Protein AF-A0A7S2YRZ1-F1 (afdb_monomer_lite)

Secondary structure (DSSP, 8-state):
-HHHHHHHHHHHTTT-HHHHHHHTTSGGG--HHHHHSGGGHHHHHHHHHHHHHHHHH---HHHHHHHHHHHHHHHHSSSTTHHHHHHHHHHHHHHHHHHHHHHHHHHHHHTTS---HHHHHHHHHHHHHHTT-

Sequence (133 aa):
AILAMLPGLLESYKTETALVRRLTSLPKYFLPSVLSTPAQKKHFSDLLEQLSSLFRSATDEKVLCNCCLSLTLLAKGEHTRSSEAFVVLKRDTSAVCDEVMRSLEEKADLEDQKESSDVELSFGQALLRLSVI

InterPro domains:
  IPR039662 Cohesin subunit Scc3/SA [PTHR11199] (2-131)
  IPR056396 Cohesin subunit SCC3/SA, HEAT-repeats domain [PF24571] (3-130)

Foldseek 3Di:
DCLQCLLVQCVVCVVPVVVLLVSLQPLLVDDQVVVQDPVCVVSNLSVLVSLLVCLVPDPDLSSVLSSLVSLVCCLPDPHPCNVVSVVSNVVSLVVLVVQLVVLVVVVVVCPVPDDDPVSVVSNVSSVSNNVND

Structure (mmCIF, N/CA/C/O backbone):
data_AF-A0A7S2YRZ1-F1
#
_entry.id   AF-A0A7S2YRZ1-F1
#
loop_
_atom_site.group_PDB
_atom_site.id
_atom_site.type_symbol
_atom_site.label_atom_id
_atom_site.label_alt_id
_atom_site.label_comp_id
_atom_site.label_asym_id
_atom_site.label_entity_id
_atom_site.label_seq_id
_atom_site.pdbx_PDB_ins_code
_atom_site.Cartn_x
_atom_site.Cartn_y
_atom_site.Cartn_z
_atom_site.occupancy
_atom_site.B_iso_or_equiv
_atom_site.auth_seq_id
_atom_site.auth_comp_id
_atom_site.auth_asym_id
_atom_site.auth_atom_id
_atom_site.pdbx_PDB_model_num
ATOM 1 N N . ALA A 1 1 ? 3.470 1.234 -20.929 1.00 77.19 1 ALA A N 1
ATOM 2 C CA . ALA A 1 1 ? 2.056 1.632 -21.090 1.00 77.19 1 ALA A CA 1
ATOM 3 C C . ALA A 1 1 ? 1.282 1.473 -19.780 1.00 77.19 1 ALA A C 1
ATOM 5 O O . ALA A 1 1 ? 0.963 2.487 -19.182 1.00 77.19 1 ALA A O 1
ATOM 6 N N . ILE A 1 2 ? 1.044 0.248 -19.283 1.00 88.06 2 ILE A N 1
ATOM 7 C CA . ILE A 1 2 ? 0.213 0.026 -18.077 1.00 88.06 2 ILE A CA 1
ATOM 8 C C . ILE A 1 2 ? 0.790 0.689 -16.818 1.00 88.06 2 ILE A C 1
ATOM 10 O O . ILE A 1 2 ? 0.041 1.353 -16.117 1.00 88.06 2 ILE A O 1
ATOM 14 N N . LEU A 1 3 ? 2.104 0.592 -16.570 1.00 89.50 3 LEU A N 1
ATOM 15 C CA . LEU A 1 3 ? 2.751 1.223 -15.405 1.00 89.50 3 LEU A CA 1
ATOM 16 C C . LEU A 1 3 ? 2.444 2.728 -15.283 1.00 89.50 3 LEU A C 1
ATOM 18 O O . LEU A 1 3 ? 2.193 3.214 -14.191 1.00 89.50 3 LEU A O 1
ATOM 22 N N . ALA A 1 4 ? 2.413 3.447 -16.407 1.00 90.62 4 ALA A N 1
ATOM 23 C CA . ALA A 1 4 ? 2.129 4.880 -16.434 1.00 90.62 4 ALA A CA 1
ATOM 24 C C . ALA A 1 4 ? 0.641 5.212 -16.235 1.00 90.62 4 ALA A C 1
ATOM 26 O O . ALA A 1 4 ? 0.316 6.273 -15.718 1.00 90.62 4 ALA A O 1
ATOM 27 N N . MET A 1 5 ? -0.262 4.323 -16.661 1.00 93.62 5 MET A N 1
ATOM 28 C CA . MET A 1 5 ? -1.711 4.550 -16.597 1.00 93.62 5 MET A CA 1
ATOM 29 C C . MET A 1 5 ? -2.332 4.054 -15.291 1.00 93.62 5 MET A C 1
ATOM 31 O O . MET A 1 5 ? -3.349 4.588 -14.859 1.00 93.62 5 MET A O 1
ATOM 35 N N . LEU A 1 6 ? -1.742 3.030 -14.669 1.00 93.38 6 LEU A N 1
ATOM 36 C CA . LEU A 1 6 ? -2.311 2.343 -13.513 1.00 93.38 6 LEU A CA 1
ATOM 37 C C . LEU A 1 6 ? -2.651 3.281 -12.341 1.00 93.38 6 LEU A C 1
ATOM 39 O O . LEU A 1 6 ? -3.757 3.141 -11.822 1.00 93.38 6 LEU A O 1
ATOM 43 N N . PRO A 1 7 ? -1.808 4.261 -11.957 1.00 93.06 7 PRO A N 1
ATOM 44 C CA . PRO A 1 7 ? -2.167 5.202 -10.896 1.00 93.06 7 PRO A CA 1
ATOM 45 C C . PRO A 1 7 ? -3.440 5.996 -11.226 1.00 93.06 7 PRO A C 1
ATOM 47 O O . PRO A 1 7 ? -4.355 6.076 -10.412 1.00 93.06 7 PRO A O 1
ATOM 50 N N . GLY A 1 8 ? -3.547 6.500 -12.462 1.00 92.69 8 GLY A N 1
ATOM 51 C CA . GLY A 1 8 ? -4.726 7.237 -12.922 1.00 92.69 8 GLY A CA 1
ATOM 52 C C . GLY A 1 8 ? -5.985 6.370 -13.005 1.00 92.69 8 GLY A C 1
ATOM 53 O O . GLY A 1 8 ? -7.078 6.847 -12.706 1.00 92.69 8 GLY A O 1
ATOM 54 N N . LEU A 1 9 ? -5.845 5.087 -13.355 1.00 94.12 9 LEU A N 1
ATOM 55 C CA . LEU A 1 9 ? -6.960 4.134 -13.341 1.00 94.12 9 LEU A CA 1
ATOM 56 C C . LEU A 1 9 ? -7.435 3.848 -11.911 1.00 94.12 9 LEU A C 1
ATOM 58 O O . LEU A 1 9 ? -8.637 3.839 -11.667 1.00 94.12 9 LEU A O 1
ATOM 62 N N . LEU A 1 10 ? -6.514 3.646 -10.965 1.00 93.62 10 LEU A N 1
ATOM 63 C CA . LEU A 1 10 ? -6.858 3.438 -9.555 1.00 93.62 10 LEU A CA 1
ATOM 64 C C . LEU A 1 10 ? -7.616 4.636 -8.978 1.00 93.62 10 LEU A C 1
ATOM 66 O O . LEU A 1 10 ? -8.583 4.440 -8.250 1.00 93.62 10 LEU A O 1
ATOM 70 N N . GLU A 1 11 ? -7.216 5.856 -9.338 1.00 92.12 11 GLU A N 1
ATOM 71 C CA . GLU A 1 11 ? -7.918 7.067 -8.909 1.00 92.12 11 GLU A CA 1
ATOM 72 C C . GLU A 1 11 ? -9.304 7.194 -9.555 1.00 92.12 11 GLU A C 1
ATOM 74 O O . GLU A 1 11 ? -10.291 7.455 -8.869 1.00 92.12 11 GLU A O 1
ATOM 79 N N . SER A 1 12 ? -9.398 6.952 -10.867 1.00 94.19 12 SER A N 1
ATOM 80 C CA . SER A 1 12 ? -10.653 7.092 -11.622 1.00 94.19 12 SER A CA 1
ATOM 81 C C . SER A 1 12 ? -11.733 6.115 -11.155 1.00 94.19 12 SER A C 1
ATOM 83 O O . SER A 1 12 ? -12.909 6.461 -11.144 1.00 94.19 12 SER A O 1
ATOM 85 N N . TYR A 1 13 ? -11.334 4.908 -10.746 1.00 93.62 13 TYR A N 1
ATOM 86 C CA . TYR A 1 13 ? -12.245 3.841 -10.330 1.00 93.62 13 TYR A CA 1
ATOM 87 C C . TYR A 1 13 ? -12.276 3.623 -8.814 1.00 93.62 13 TYR A C 1
ATOM 89 O O . TYR A 1 13 ? -12.753 2.584 -8.368 1.00 93.62 13 TYR A O 1
ATOM 97 N N . LYS A 1 14 ? -11.792 4.569 -7.996 1.00 89.50 14 LYS A N 1
ATOM 98 C CA . LYS A 1 14 ? -11.635 4.379 -6.538 1.00 89.50 14 LYS A CA 1
ATOM 99 C C . LYS A 1 14 ? -12.918 3.993 -5.789 1.00 89.50 14 LYS A C 1
ATOM 101 O O . LYS A 1 14 ? -12.846 3.350 -4.747 1.00 89.50 14 LYS A O 1
ATOM 106 N N . THR A 1 15 ? -14.085 4.363 -6.314 1.00 90.62 15 THR A N 1
ATOM 107 C CA . THR A 1 15 ? -15.401 4.020 -5.751 1.00 90.62 15 THR A CA 1
ATOM 108 C C . THR A 1 15 ? -15.912 2.647 -6.203 1.00 90.62 15 THR A C 1
ATOM 110 O O . THR A 1 15 ? -16.833 2.101 -5.601 1.00 90.62 15 THR A O 1
ATOM 113 N N . GLU A 1 16 ? -15.311 2.054 -7.235 1.00 93.94 16 GLU A N 1
ATOM 114 C CA . GLU A 1 16 ? -15.711 0.774 -7.815 1.00 93.94 16 GLU A CA 1
ATOM 115 C C . GLU A 1 16 ? -14.844 -0.367 -7.272 1.00 93.94 16 GLU A C 1
ATO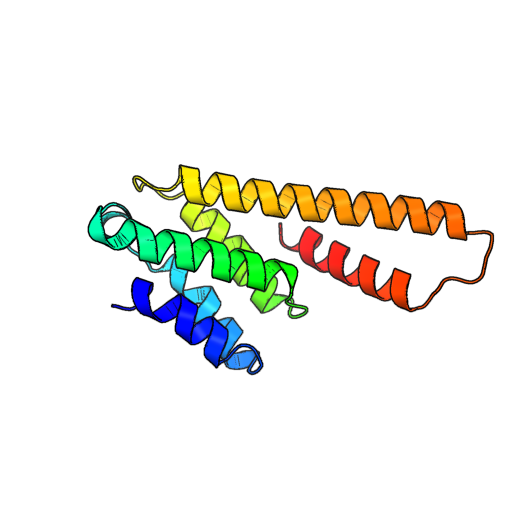M 117 O O . GLU A 1 16 ? -13.930 -0.865 -7.936 1.00 93.94 16 GLU A O 1
ATOM 122 N N . THR A 1 17 ? -15.146 -0.834 -6.058 1.00 93.12 17 THR A N 1
ATOM 123 C CA . THR A 1 17 ? -14.342 -1.841 -5.336 1.00 93.12 17 THR A CA 1
ATOM 124 C C . THR A 1 17 ? -13.994 -3.071 -6.184 1.00 93.12 17 THR A C 1
ATOM 126 O O . THR A 1 17 ? -12.876 -3.580 -6.121 1.00 93.12 17 THR A O 1
ATOM 129 N N . ALA A 1 18 ? -14.919 -3.551 -7.022 1.00 94.75 18 ALA A N 1
ATOM 130 C CA . ALA A 1 18 ? -14.679 -4.700 -7.896 1.00 94.75 18 ALA A CA 1
ATOM 131 C C . ALA A 1 18 ? -13.574 -4.448 -8.940 1.00 94.75 18 ALA A C 1
ATOM 133 O O . ALA A 1 18 ? -12.784 -5.356 -9.218 1.00 94.75 18 ALA A O 1
ATOM 134 N N . LEU A 1 19 ? -13.500 -3.237 -9.500 1.00 94.88 19 LEU A N 1
ATOM 135 C CA . LEU A 1 19 ? -12.443 -2.842 -10.429 1.00 94.88 19 LEU A CA 1
ATOM 136 C C . LEU A 1 19 ? -11.139 -2.567 -9.691 1.00 94.88 19 LEU A C 1
ATOM 138 O O . LEU A 1 19 ? -10.100 -3.078 -10.107 1.00 94.88 19 LEU A O 1
ATOM 142 N N . VAL A 1 20 ? -11.195 -1.855 -8.562 1.00 95.38 20 VAL A N 1
ATOM 143 C CA . VAL A 1 20 ? -10.013 -1.567 -7.736 1.00 95.38 20 VAL A CA 1
ATOM 144 C C . VAL A 1 20 ? -9.304 -2.859 -7.341 1.00 95.38 20 VAL A C 1
ATOM 146 O O . VAL A 1 20 ? -8.103 -2.973 -7.561 1.00 95.38 20 VAL A O 1
ATOM 149 N N . ARG A 1 21 ? -10.039 -3.883 -6.882 1.00 95.44 21 ARG A N 1
ATOM 150 C CA . ARG A 1 21 ? -9.479 -5.216 -6.582 1.00 95.44 21 ARG A CA 1
ATOM 151 C C . ARG A 1 21 ? -8.710 -5.815 -7.763 1.00 95.44 21 ARG A C 1
ATOM 153 O O . ARG A 1 21 ? -7.677 -6.447 -7.570 1.00 95.44 21 ARG A O 1
ATOM 160 N N . ARG A 1 22 ? -9.201 -5.657 -8.994 1.00 95.00 22 ARG A N 1
ATOM 161 C CA . ARG A 1 22 ? -8.511 -6.176 -10.188 1.00 95.00 22 ARG A CA 1
ATOM 162 C C . ARG A 1 22 ? -7.266 -5.351 -10.494 1.00 95.00 22 ARG A C 1
ATOM 164 O O . ARG A 1 22 ? -6.206 -5.930 -10.726 1.00 95.00 22 ARG A O 1
ATOM 171 N N . LEU A 1 23 ? -7.380 -4.026 -10.455 1.00 95.94 23 LEU A N 1
ATOM 172 C CA . LEU A 1 23 ? -6.294 -3.098 -10.765 1.00 95.94 23 LEU A CA 1
ATOM 173 C C . LEU A 1 23 ? -5.128 -3.220 -9.775 1.00 95.94 23 LEU A C 1
ATOM 175 O O . LEU A 1 23 ? -3.978 -3.302 -10.202 1.00 95.94 23 LEU A O 1
ATOM 179 N N . THR A 1 24 ? -5.408 -3.330 -8.474 1.00 96.12 24 THR A N 1
ATOM 180 C CA . THR A 1 24 ? -4.373 -3.496 -7.439 1.00 96.12 24 THR A CA 1
ATOM 181 C C . THR A 1 24 ? -3.645 -4.832 -7.514 1.00 96.12 24 THR A C 1
ATOM 183 O O . THR A 1 24 ? -2.582 -4.975 -6.925 1.00 96.12 24 THR A O 1
ATOM 186 N N . SER A 1 25 ? -4.166 -5.810 -8.260 1.00 94.62 25 SER A N 1
ATOM 187 C CA . SER A 1 25 ? -3.496 -7.097 -8.471 1.00 94.62 25 SER A CA 1
ATOM 188 C C . SER A 1 25 ? -2.478 -7.089 -9.618 1.00 94.62 25 SER A C 1
ATOM 190 O O . SER A 1 25 ? -1.750 -8.065 -9.781 1.00 94.62 25 SER A O 1
ATOM 192 N N . LEU A 1 26 ? -2.438 -6.030 -10.437 1.00 94.44 26 LEU A N 1
ATOM 193 C CA . LEU A 1 26 ? -1.602 -5.955 -11.639 1.00 94.44 26 LEU A CA 1
ATOM 194 C C . LEU A 1 26 ? -0.090 -5.798 -11.396 1.00 94.44 26 LEU A C 1
ATOM 196 O O . LEU A 1 26 ? 0.665 -6.363 -12.191 1.00 94.44 26 LEU A O 1
ATOM 200 N N . PRO A 1 27 ? 0.390 -5.085 -10.354 1.00 93.62 27 PRO A N 1
ATOM 201 C CA . PRO A 1 27 ? 1.824 -4.848 -10.171 1.00 93.62 27 PRO A CA 1
ATOM 202 C C . PRO A 1 27 ? 2.682 -6.119 -10.124 1.00 93.62 27 PRO A C 1
ATOM 204 O O . PRO A 1 27 ? 3.817 -6.101 -10.592 1.00 93.62 27 PRO A O 1
ATOM 207 N N . LYS A 1 28 ? 2.129 -7.248 -9.658 1.00 89.94 28 LYS A N 1
ATOM 208 C CA . LYS A 1 28 ? 2.828 -8.546 -9.618 1.00 89.94 28 LYS A CA 1
ATOM 209 C C . LYS A 1 28 ? 3.243 -9.095 -10.989 1.00 89.94 28 LYS A C 1
ATOM 211 O O . LYS A 1 28 ? 4.056 -10.009 -11.051 1.00 89.94 28 LYS A O 1
ATOM 216 N N . TYR A 1 29 ? 2.675 -8.574 -12.077 1.00 92.25 29 TYR A N 1
ATOM 217 C CA . TYR A 1 29 ? 2.998 -8.989 -13.444 1.00 92.25 29 TYR A CA 1
ATOM 218 C C . TYR A 1 29 ? 4.024 -8.073 -14.124 1.00 92.25 29 TYR A C 1
ATOM 220 O O . TYR A 1 29 ? 4.347 -8.274 -15.296 1.00 92.25 29 TYR A O 1
ATOM 228 N N . PHE A 1 30 ? 4.521 -7.038 -13.440 1.00 92.06 30 PHE A N 1
ATOM 229 C CA . PHE A 1 30 ? 5.525 -6.155 -14.021 1.00 92.06 30 PHE A CA 1
ATOM 230 C C . PHE A 1 30 ? 6.896 -6.819 -14.061 1.00 92.06 30 PHE A C 1
ATOM 232 O O . PHE A 1 30 ? 7.380 -7.378 -13.082 1.00 92.06 30 PHE A O 1
ATOM 239 N N . LEU A 1 31 ? 7.536 -6.725 -15.225 1.00 91.56 31 LEU A N 1
ATOM 240 C CA . LEU A 1 31 ? 8.857 -7.294 -15.439 1.00 91.56 31 LEU A CA 1
ATOM 241 C C . LEU A 1 31 ? 9.928 -6.410 -14.777 1.00 91.56 31 LEU A C 1
ATOM 243 O O . LEU A 1 31 ? 9.937 -5.197 -15.027 1.00 91.56 31 LEU A O 1
ATOM 247 N N . PRO A 1 32 ? 10.885 -6.983 -14.024 1.00 90.31 32 PRO A N 1
ATOM 248 C CA . PRO A 1 32 ? 11.952 -6.215 -13.373 1.00 90.31 32 PRO A CA 1
ATOM 249 C C . PRO A 1 32 ? 12.784 -5.357 -14.339 1.00 90.31 32 PRO A C 1
ATOM 251 O O . PRO A 1 32 ? 13.226 -4.257 -13.995 1.00 90.31 32 PRO A O 1
ATOM 254 N N . SER A 1 33 ? 12.947 -5.818 -15.584 1.00 90.38 33 SER A N 1
ATOM 255 C CA . SER A 1 33 ? 13.641 -5.086 -16.650 1.00 90.38 33 SER A CA 1
ATOM 256 C C . SER A 1 33 ? 12.964 -3.754 -16.981 1.00 90.38 33 SER A C 1
ATOM 258 O O . SER A 1 33 ? 13.643 -2.741 -17.133 1.00 90.38 33 SER A O 1
ATOM 260 N N . VAL A 1 34 ? 11.628 -3.717 -17.014 1.00 88.94 34 VAL A N 1
ATOM 261 C CA . VAL A 1 34 ? 10.848 -2.491 -17.249 1.00 88.94 34 VAL A CA 1
ATOM 262 C C . VAL A 1 34 ? 11.008 -1.536 -16.069 1.00 88.94 34 VAL A C 1
ATOM 264 O O . VAL A 1 34 ? 11.278 -0.349 -16.268 1.00 88.94 34 VAL A O 1
ATOM 267 N N . LEU A 1 35 ? 10.915 -2.072 -14.848 1.00 89.00 35 LEU A N 1
ATOM 268 C CA . LEU A 1 35 ? 11.052 -1.319 -13.600 1.00 89.00 35 LEU A CA 1
ATOM 269 C C . LEU A 1 35 ? 12.459 -0.769 -13.376 1.00 89.00 35 LEU A C 1
ATOM 271 O O . LEU A 1 35 ? 12.622 0.140 -12.569 1.00 89.00 35 LEU A O 1
ATOM 275 N N . SER A 1 36 ? 13.467 -1.287 -14.078 1.00 89.06 36 SER A N 1
ATOM 276 C CA . SER A 1 36 ? 14.851 -0.825 -13.957 1.00 89.06 36 SER A CA 1
ATOM 277 C C . SER A 1 36 ? 15.187 0.349 -14.881 1.00 89.06 36 SER A C 1
ATOM 279 O O . SER A 1 36 ? 16.139 1.087 -14.627 1.00 89.06 36 SER A O 1
ATOM 281 N N . THR A 1 37 ? 14.368 0.620 -15.902 1.00 90.81 37 THR A N 1
ATOM 282 C CA . THR A 1 37 ? 14.641 1.692 -16.875 1.00 90.81 37 THR A CA 1
ATOM 283 C C . THR A 1 37 ? 14.489 3.103 -16.276 1.00 90.81 37 THR A C 1
ATOM 285 O O . THR A 1 37 ? 13.492 3.385 -15.610 1.00 90.81 37 THR A O 1
ATOM 288 N N . PRO A 1 38 ? 15.426 4.049 -16.502 1.00 90.12 38 PRO A N 1
ATOM 289 C CA . PRO A 1 38 ? 15.348 5.414 -15.959 1.00 90.12 38 PRO A CA 1
ATOM 290 C C . PRO A 1 38 ? 14.046 6.156 -16.298 1.00 90.12 38 PRO A C 1
ATOM 292 O O . PRO A 1 38 ? 13.447 6.772 -15.419 1.00 90.12 38 PRO A O 1
ATOM 295 N N . ALA A 1 39 ? 13.558 6.012 -17.535 1.00 90.38 39 ALA A N 1
ATOM 296 C CA . ALA A 1 39 ? 12.339 6.662 -18.021 1.00 90.38 39 ALA A CA 1
ATOM 297 C C . ALA A 1 39 ? 11.076 6.295 -17.221 1.00 90.38 39 ALA A C 1
ATOM 299 O O . ALA A 1 39 ? 10.130 7.073 -17.173 1.00 90.38 39 ALA A O 1
ATOM 300 N N . GLN A 1 40 ? 11.060 5.131 -16.563 1.00 90.88 40 GLN A N 1
ATOM 301 C CA . GLN A 1 40 ? 9.916 4.677 -15.772 1.00 90.88 40 GLN A CA 1
ATOM 302 C C . GLN A 1 40 ? 9.959 5.149 -14.314 1.00 90.88 40 GLN A C 1
ATOM 304 O O . GLN A 1 40 ? 9.034 4.842 -13.570 1.00 90.88 40 GLN A O 1
ATOM 309 N N . LYS A 1 41 ? 10.988 5.912 -13.894 1.00 92.31 41 LYS A N 1
ATOM 310 C CA . LYS A 1 41 ? 11.143 6.348 -12.492 1.00 92.31 41 LYS A CA 1
ATOM 311 C C . LYS A 1 41 ? 9.886 7.023 -11.961 1.00 92.31 41 LYS A C 1
ATOM 313 O O . LYS A 1 41 ? 9.333 6.567 -10.973 1.00 92.31 41 LYS A O 1
ATOM 318 N N . LYS A 1 42 ? 9.441 8.075 -12.649 1.00 94.19 42 LYS A N 1
ATOM 319 C CA . LYS A 1 42 ? 8.287 8.868 -12.227 1.00 94.19 42 LYS A CA 1
ATOM 320 C C . LYS A 1 42 ? 7.040 7.993 -12.092 1.00 94.19 42 LYS A C 1
ATOM 322 O O . LYS A 1 42 ? 6.427 7.971 -11.040 1.00 94.19 42 LYS A O 1
ATOM 327 N N . HIS A 1 43 ? 6.739 7.203 -13.120 1.00 94.06 43 HIS A N 1
ATOM 328 C CA . HIS A 1 43 ? 5.572 6.320 -13.123 1.00 94.06 43 HIS A CA 1
ATOM 329 C C . HIS A 1 43 ? 5.615 5.259 -12.021 1.00 94.06 43 HIS A C 1
ATOM 331 O O . HIS A 1 43 ? 4.579 4.902 -11.469 1.00 94.06 43 HIS A O 1
ATOM 337 N N . PHE A 1 44 ? 6.806 4.759 -11.693 1.00 95.00 44 PHE A N 1
ATOM 338 C CA . PHE A 1 44 ? 6.985 3.835 -10.584 1.00 95.00 44 PHE A CA 1
ATOM 339 C C . PHE A 1 44 ? 6.714 4.507 -9.237 1.00 95.00 44 PHE A C 1
ATOM 341 O O . PHE A 1 44 ? 5.945 3.974 -8.445 1.00 95.00 44 PHE A O 1
ATOM 348 N N . SER A 1 45 ? 7.288 5.689 -9.000 1.00 95.38 45 SER A N 1
ATOM 349 C CA . SER A 1 45 ? 7.045 6.457 -7.774 1.00 95.38 45 SER A CA 1
ATOM 350 C C . SER A 1 45 ? 5.564 6.834 -7.626 1.00 95.38 45 SER A C 1
ATOM 352 O O . SER A 1 45 ? 4.998 6.638 -6.555 1.00 95.38 45 SER A O 1
ATOM 354 N N . ASP A 1 46 ? 4.914 7.273 -8.709 1.00 96.00 46 ASP A N 1
ATOM 355 C CA . ASP A 1 46 ? 3.479 7.593 -8.728 1.00 96.00 46 ASP A CA 1
ATOM 356 C C . ASP A 1 46 ? 2.625 6.363 -8.362 1.00 96.00 46 ASP A C 1
ATOM 358 O O . ASP A 1 46 ? 1.651 6.467 -7.618 1.00 96.00 46 ASP A O 1
ATOM 362 N N . LEU A 1 47 ? 3.001 5.175 -8.851 1.00 96.44 47 LEU A N 1
ATOM 363 C CA . LEU A 1 47 ? 2.332 3.926 -8.491 1.00 96.44 47 LEU A CA 1
ATOM 364 C C . LEU A 1 47 ? 2.519 3.566 -7.018 1.00 96.44 47 LEU A C 1
ATOM 366 O O . LEU A 1 47 ? 1.548 3.159 -6.383 1.00 96.44 47 LEU A O 1
ATOM 370 N N . LEU A 1 48 ? 3.736 3.687 -6.481 1.00 96.88 48 LEU A N 1
ATOM 371 C CA . LEU A 1 48 ? 3.995 3.387 -5.072 1.00 96.88 48 LEU A CA 1
ATOM 372 C C . LEU A 1 48 ? 3.156 4.278 -4.155 1.00 96.88 48 LEU A C 1
ATOM 374 O O . LEU A 1 48 ? 2.521 3.769 -3.234 1.00 96.88 48 LEU A O 1
ATOM 378 N N . GLU A 1 49 ? 3.101 5.579 -4.437 1.00 96.75 49 GLU A N 1
ATOM 379 C CA . GLU A 1 49 ? 2.300 6.508 -3.640 1.00 96.75 49 GLU A CA 1
ATOM 380 C C . GLU A 1 49 ? 0.797 6.248 -3.796 1.00 96.75 49 GLU A C 1
ATOM 382 O O . GLU A 1 49 ? 0.075 6.266 -2.799 1.00 96.75 49 GLU A O 1
ATOM 387 N N . GLN A 1 50 ? 0.312 5.900 -4.995 1.00 96.81 50 GLN A N 1
ATOM 388 C CA . GLN A 1 50 ? -1.101 5.545 -5.167 1.00 96.81 50 GLN A CA 1
ATOM 389 C C . GLN A 1 50 ? -1.469 4.250 -4.426 1.00 96.81 50 GLN A C 1
ATOM 391 O O . GLN A 1 50 ? -2.526 4.186 -3.801 1.00 96.81 50 GLN A O 1
ATOM 396 N N . LEU A 1 51 ? -0.615 3.220 -4.460 1.00 96.69 51 LEU A N 1
ATOM 397 C CA . LEU A 1 51 ? -0.839 1.972 -3.717 1.00 96.69 51 LEU A CA 1
ATOM 398 C C . LEU A 1 51 ? -0.800 2.203 -2.202 1.00 96.69 51 LEU A C 1
ATOM 400 O O . LEU A 1 51 ? -1.643 1.662 -1.490 1.00 96.69 51 LEU A O 1
ATOM 404 N N . SER A 1 52 ? 0.138 3.025 -1.728 1.00 96.88 52 SER A N 1
ATOM 405 C CA . SER A 1 52 ? 0.264 3.419 -0.320 1.00 96.88 52 SER A CA 1
ATOM 406 C C . SER A 1 52 ? -0.969 4.190 0.162 1.00 96.88 52 SER A C 1
ATOM 408 O O . SER A 1 52 ? -1.594 3.830 1.160 1.00 96.88 52 SER A O 1
ATOM 410 N N . SER A 1 53 ? -1.392 5.204 -0.594 1.00 96.06 53 SER A N 1
ATOM 411 C CA . SER A 1 53 ? -2.591 5.993 -0.297 1.00 96.06 53 SER A CA 1
ATOM 412 C C . SER A 1 53 ? -3.856 5.128 -0.276 1.00 96.06 53 SER A C 1
ATOM 414 O O . SER A 1 53 ? -4.683 5.222 0.637 1.00 96.06 53 SER A O 1
ATOM 416 N N . LEU A 1 54 ? -3.981 4.211 -1.239 1.00 95.62 54 LEU A N 1
ATOM 417 C CA . LEU A 1 54 ? -5.103 3.283 -1.303 1.00 95.62 54 LEU A CA 1
ATOM 418 C C . LEU A 1 54 ? -5.084 2.274 -0.148 1.00 95.62 54 LEU A C 1
ATOM 420 O O . LEU A 1 54 ? -6.134 1.986 0.413 1.00 95.62 54 LEU A O 1
ATOM 424 N N . PHE A 1 55 ? -3.917 1.767 0.253 1.00 96.19 55 PHE A N 1
ATOM 425 C CA . PHE A 1 55 ? -3.789 0.886 1.418 1.00 96.19 55 PHE A CA 1
ATOM 426 C C . PHE A 1 55 ? -4.263 1.572 2.711 1.00 96.19 55 PHE A C 1
ATOM 428 O O . PHE A 1 55 ? -4.987 0.980 3.508 1.00 96.19 55 PHE A O 1
ATOM 435 N N . ARG A 1 56 ? -3.929 2.852 2.895 1.00 93.50 56 ARG A N 1
ATOM 436 C CA . ARG A 1 56 ? -4.331 3.617 4.087 1.00 93.50 56 ARG A CA 1
ATOM 437 C C . ARG A 1 56 ? -5.809 3.999 4.110 1.00 93.50 56 ARG A C 1
ATOM 439 O O . ARG A 1 56 ? -6.367 4.163 5.185 1.00 93.50 56 ARG A O 1
ATOM 446 N N . SER A 1 57 ? -6.444 4.154 2.950 1.00 92.75 57 SER A N 1
ATOM 447 C CA . SER A 1 57 ? -7.837 4.619 2.849 1.00 92.75 57 SER A CA 1
ATOM 448 C C . SER A 1 57 ? -8.853 3.505 2.588 1.00 92.75 57 SER A C 1
ATOM 450 O O . SER A 1 57 ? -10.034 3.674 2.882 1.00 92.75 57 SER A O 1
ATOM 452 N N . ALA A 1 58 ? -8.427 2.357 2.055 1.00 93.00 58 ALA A N 1
ATOM 453 C CA . ALA A 1 58 ? -9.330 1.254 1.761 1.00 93.00 58 ALA A CA 1
ATOM 454 C C . ALA A 1 58 ? -9.855 0.591 3.041 1.00 93.00 58 ALA A C 1
ATOM 456 O O . ALA A 1 58 ? -9.144 0.444 4.035 1.00 93.00 58 ALA A O 1
ATOM 457 N N . THR A 1 59 ? -11.106 0.147 2.968 1.00 92.25 59 THR A N 1
ATOM 458 C CA . THR A 1 59 ? -11.783 -0.686 3.974 1.00 92.25 59 THR A CA 1
ATOM 459 C C . THR A 1 59 ? -12.047 -2.102 3.460 1.00 92.25 59 THR A C 1
ATOM 461 O O . THR A 1 59 ? -12.474 -2.976 4.207 1.00 92.25 59 THR A O 1
ATOM 464 N N . ASP A 1 60 ? -11.788 -2.341 2.172 1.00 94.50 60 ASP A N 1
ATOM 465 C CA . ASP A 1 60 ? -11.949 -3.643 1.545 1.00 94.50 60 ASP A CA 1
ATOM 466 C C . ASP A 1 60 ? -10.705 -4.511 1.747 1.00 94.50 60 ASP A C 1
ATOM 468 O O . ASP A 1 60 ? -9.632 -4.204 1.227 1.00 94.50 60 ASP A O 1
ATOM 472 N N . GLU A 1 61 ? -10.867 -5.640 2.431 1.00 94.31 61 GLU A N 1
ATOM 473 C CA . GLU A 1 61 ? -9.782 -6.572 2.758 1.00 94.31 61 GLU A CA 1
ATOM 474 C C . GLU A 1 61 ? -8.991 -7.040 1.525 1.00 94.31 61 GLU A C 1
ATOM 476 O O . GLU A 1 61 ? -7.762 -7.105 1.550 1.00 94.31 61 GLU A O 1
ATOM 481 N N . LYS A 1 62 ? -9.664 -7.314 0.397 1.00 95.62 62 LYS A N 1
ATOM 482 C CA . LYS A 1 62 ? -8.975 -7.760 -0.826 1.00 95.62 62 LYS A CA 1
ATOM 483 C C . LYS A 1 62 ? -8.162 -6.640 -1.462 1.00 95.62 62 LYS A C 1
ATOM 485 O O . LYS A 1 62 ? -7.085 -6.908 -1.991 1.00 95.62 62 LYS A O 1
ATOM 490 N N . VAL A 1 63 ? -8.661 -5.403 -1.436 1.00 96.12 63 VAL A N 1
ATOM 491 C CA . VAL A 1 63 ? -7.886 -4.234 -1.877 1.00 96.12 63 VAL A CA 1
ATOM 492 C C . VAL A 1 63 ? -6.653 -4.060 -0.992 1.00 96.12 63 VAL A C 1
ATOM 494 O O . VAL A 1 63 ? -5.556 -3.938 -1.533 1.00 96.12 63 VAL A O 1
ATOM 497 N N . LEU A 1 64 ? -6.816 -4.130 0.333 1.00 96.50 64 LEU A N 1
ATOM 498 C CA . LEU A 1 64 ? -5.717 -4.032 1.299 1.00 96.50 64 LEU A CA 1
ATOM 499 C C . LEU A 1 64 ? -4.647 -5.103 1.057 1.00 96.50 64 LEU A C 1
ATOM 501 O O . LEU A 1 64 ? -3.475 -4.773 0.871 1.00 96.50 64 LEU A O 1
ATOM 505 N N . CYS A 1 65 ? -5.059 -6.369 0.964 1.00 96.25 65 CYS A N 1
ATOM 506 C CA . CYS A 1 65 ? -4.172 -7.497 0.694 1.00 96.25 65 CYS A CA 1
ATOM 507 C C . CYS A 1 65 ? -3.424 -7.326 -0.637 1.00 96.25 65 CYS A C 1
ATOM 509 O O . CYS A 1 65 ? -2.205 -7.477 -0.693 1.00 96.25 65 CYS A O 1
ATOM 511 N N . ASN A 1 66 ? -4.117 -6.936 -1.711 1.00 97.25 66 ASN A N 1
ATOM 512 C CA . ASN A 1 66 ? -3.480 -6.721 -3.010 1.00 97.25 66 ASN A CA 1
ATOM 513 C C . ASN A 1 66 ? -2.465 -5.571 -2.994 1.00 97.25 66 ASN A C 1
ATOM 515 O O . ASN A 1 66 ? -1.412 -5.693 -3.626 1.00 97.25 66 ASN A O 1
ATOM 519 N N . CYS A 1 67 ? -2.759 -4.468 -2.298 1.00 96.69 67 CYS A N 1
ATOM 520 C CA . CYS A 1 67 ? -1.816 -3.362 -2.135 1.00 96.69 67 CYS A CA 1
ATOM 521 C C . CYS A 1 67 ? -0.577 -3.811 -1.356 1.00 96.69 67 CYS A C 1
ATOM 523 O O . CYS A 1 67 ? 0.538 -3.610 -1.838 1.00 96.69 67 CYS A O 1
ATOM 525 N N . CYS A 1 68 ? -0.764 -4.478 -0.212 1.00 96.31 68 CYS A N 1
ATOM 526 C CA . CYS A 1 68 ? 0.337 -4.975 0.611 1.00 96.31 68 CYS A CA 1
ATOM 527 C C . CYS A 1 68 ? 1.220 -5.974 -0.155 1.00 96.31 68 CYS A C 1
ATOM 529 O O . CYS A 1 68 ? 2.441 -5.813 -0.228 1.00 96.31 68 CYS A O 1
ATOM 531 N N . LEU A 1 69 ? 0.607 -6.961 -0.818 1.00 96.25 69 LEU A N 1
ATOM 532 C CA . LEU A 1 69 ? 1.320 -7.941 -1.638 1.00 96.25 69 LEU A CA 1
ATOM 533 C C . LEU A 1 69 ? 2.066 -7.275 -2.794 1.00 96.25 69 LEU A C 1
ATOM 535 O O . LEU A 1 69 ? 3.217 -7.617 -3.059 1.00 96.25 69 LEU A O 1
ATOM 539 N N . SER A 1 70 ? 1.443 -6.311 -3.472 1.00 96.12 70 SER A N 1
ATOM 540 C CA . SER A 1 70 ? 2.086 -5.579 -4.564 1.00 96.12 70 SER A CA 1
ATOM 541 C C . SER A 1 70 ? 3.298 -4.793 -4.074 1.00 96.12 70 SER A C 1
ATOM 543 O O . SER A 1 70 ? 4.374 -4.934 -4.647 1.00 96.12 70 SER A O 1
ATOM 545 N N . LEU A 1 71 ? 3.162 -4.021 -2.991 1.00 96.31 71 LEU A N 1
ATOM 546 C CA . LEU A 1 71 ? 4.277 -3.287 -2.384 1.00 96.31 71 LEU A CA 1
ATOM 547 C C . LEU A 1 71 ? 5.390 -4.239 -1.929 1.00 96.31 71 LEU A C 1
ATOM 549 O O . LEU A 1 71 ? 6.561 -3.976 -2.188 1.00 96.31 71 LEU A O 1
ATOM 553 N 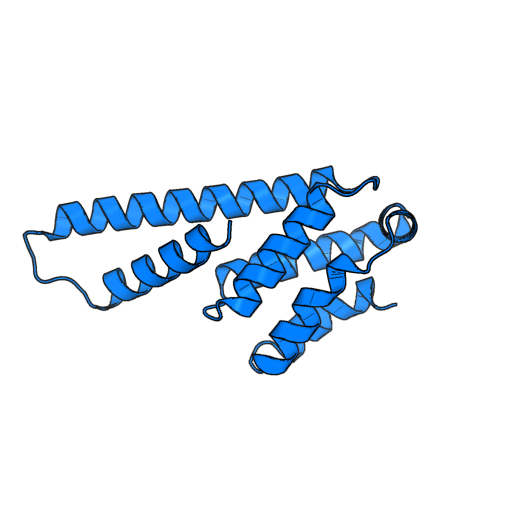N . THR A 1 72 ? 5.037 -5.384 -1.343 1.00 96.50 72 THR A N 1
ATOM 554 C CA . THR A 1 72 ? 5.994 -6.417 -0.925 1.00 96.50 72 THR A CA 1
ATOM 555 C C . THR A 1 72 ? 6.763 -7.013 -2.099 1.00 96.50 72 THR A C 1
ATOM 557 O O . THR A 1 72 ? 7.983 -7.156 -2.025 1.00 96.50 72 THR A O 1
ATOM 560 N N . LEU A 1 73 ? 6.082 -7.348 -3.195 1.00 95.69 73 LEU A N 1
ATOM 561 C CA . LEU A 1 73 ? 6.726 -7.893 -4.391 1.00 95.69 73 LEU A CA 1
ATOM 562 C C . LEU A 1 73 ? 7.646 -6.866 -5.054 1.00 95.69 73 LEU A C 1
ATOM 564 O O . LEU A 1 73 ? 8.758 -7.210 -5.444 1.00 95.69 73 LEU A O 1
ATOM 568 N N . LEU A 1 74 ? 7.215 -5.607 -5.133 1.00 95.50 74 LEU A N 1
ATOM 569 C CA . LEU A 1 74 ? 8.038 -4.514 -5.649 1.00 95.50 74 LEU A CA 1
ATOM 570 C C . LEU A 1 74 ? 9.239 -4.218 -4.732 1.00 95.50 74 LEU A C 1
ATOM 572 O O . LEU A 1 74 ? 10.315 -3.884 -5.213 1.00 95.50 74 LEU A O 1
ATOM 576 N N . ALA A 1 75 ? 9.092 -4.370 -3.416 1.00 96.31 75 ALA A N 1
ATOM 577 C CA . ALA A 1 75 ? 10.179 -4.189 -2.454 1.00 96.31 75 ALA A CA 1
ATOM 578 C C . ALA A 1 75 ? 11.209 -5.327 -2.492 1.00 96.31 75 ALA A C 1
ATOM 580 O O . ALA A 1 75 ? 12.396 -5.097 -2.274 1.00 96.31 75 ALA A O 1
ATOM 581 N N . LYS A 1 76 ? 10.764 -6.558 -2.765 1.00 95.06 76 LYS A N 1
ATOM 582 C CA . LYS A 1 76 ? 11.621 -7.754 -2.851 1.00 95.06 76 LYS A CA 1
ATOM 583 C C . LYS A 1 76 ? 12.129 -8.043 -4.267 1.00 95.06 76 LYS A C 1
ATOM 585 O O . LYS A 1 76 ? 12.887 -8.989 -4.453 1.00 95.06 76 LYS A O 1
ATOM 590 N N . GLY A 1 77 ? 11.692 -7.274 -5.261 1.00 92.19 77 GLY A N 1
ATOM 591 C CA . GLY A 1 77 ? 12.015 -7.508 -6.663 1.00 92.19 77 GLY A CA 1
ATOM 592 C C . GLY A 1 77 ? 13.483 -7.241 -7.006 1.00 92.19 77 GLY A C 1
ATOM 593 O O . GLY A 1 77 ? 14.139 -6.370 -6.436 1.00 92.19 77 GLY A O 1
ATOM 594 N N . GLU A 1 78 ? 13.989 -7.949 -8.014 1.00 91.94 78 GLU A N 1
ATOM 595 C CA . GLU A 1 78 ? 15.334 -7.747 -8.568 1.00 91.94 78 GLU A CA 1
ATOM 596 C C . GLU A 1 78 ? 15.344 -6.605 -9.599 1.00 91.94 78 GLU A C 1
ATOM 598 O O . GLU A 1 78 ? 15.562 -6.801 -10.794 1.00 91.94 78 GLU A O 1
ATOM 603 N N . HIS A 1 79 ? 15.050 -5.383 -9.155 1.00 92.81 79 HIS A N 1
ATOM 604 C CA . HIS A 1 79 ? 15.119 -4.181 -9.989 1.00 92.81 79 HIS A CA 1
ATOM 605 C C . HIS A 1 79 ? 15.766 -3.018 -9.242 1.00 92.81 79 HIS A C 1
ATOM 607 O O . HIS A 1 79 ? 15.776 -2.966 -8.016 1.00 92.81 79 HIS A O 1
ATOM 613 N N . THR A 1 80 ? 16.247 -2.019 -9.984 1.00 92.81 80 THR A N 1
ATOM 614 C CA . THR A 1 80 ? 17.013 -0.876 -9.438 1.00 92.81 80 THR A CA 1
ATOM 615 C C . THR A 1 80 ? 16.242 0.035 -8.473 1.00 92.81 80 THR A C 1
ATOM 617 O O . THR A 1 80 ? 16.812 0.979 -7.937 1.00 92.81 80 THR A O 1
ATOM 620 N N . ARG A 1 81 ? 14.951 -0.234 -8.253 1.00 93.50 81 ARG A N 1
ATOM 621 C CA . ARG A 1 81 ? 14.018 0.581 -7.452 1.00 93.50 81 ARG A CA 1
ATOM 622 C C . ARG A 1 81 ? 13.374 -0.178 -6.289 1.00 93.50 81 ARG A C 1
ATOM 624 O O . ARG A 1 81 ? 12.422 0.310 -5.690 1.00 93.50 81 ARG A O 1
ATOM 631 N N . SER A 1 82 ? 13.853 -1.381 -5.989 1.00 95.88 82 SER A N 1
ATOM 632 C CA . SER A 1 82 ? 13.316 -2.202 -4.899 1.00 95.88 82 SER A CA 1
ATOM 633 C C . SER A 1 82 ? 13.465 -1.526 -3.536 1.00 95.88 82 SER A C 1
ATOM 635 O O . SER A 1 82 ? 12.551 -1.569 -2.718 1.00 95.88 82 SER A O 1
ATOM 637 N N . SER A 1 83 ? 14.557 -0.786 -3.325 1.00 96.31 83 SER A N 1
ATOM 638 C CA . SER A 1 83 ? 14.770 0.022 -2.120 1.00 96.31 83 SER A CA 1
ATOM 639 C C . SER A 1 83 ? 13.724 1.128 -1.940 1.00 96.31 83 SER A C 1
ATOM 641 O O . SER A 1 83 ? 13.270 1.344 -0.819 1.00 96.31 83 SER A O 1
ATOM 643 N N . GLU A 1 84 ? 13.296 1.797 -3.017 1.00 95.88 84 GLU A N 1
ATOM 644 C CA . GLU A 1 84 ? 12.237 2.819 -2.966 1.00 95.88 84 GLU A CA 1
ATOM 645 C C . GLU A 1 84 ? 10.908 2.199 -2.509 1.00 95.88 84 GLU A C 1
ATOM 647 O O . GLU A 1 84 ? 10.257 2.709 -1.597 1.00 95.88 84 GLU A O 1
ATOM 652 N N . ALA A 1 85 ? 10.543 1.048 -3.083 1.00 96.50 85 ALA A N 1
ATOM 653 C CA . ALA A 1 85 ? 9.347 0.306 -2.687 1.00 96.50 85 ALA A CA 1
ATOM 654 C C . ALA A 1 85 ? 9.435 -0.209 -1.240 1.00 96.50 85 ALA A C 1
ATOM 656 O O . ALA A 1 85 ? 8.454 -0.140 -0.501 1.00 96.50 85 ALA A O 1
ATOM 657 N N . PHE A 1 86 ? 10.613 -0.666 -0.807 1.00 97.56 86 PHE A N 1
ATOM 658 C CA . PHE A 1 86 ? 10.843 -1.106 0.568 1.00 97.56 86 PHE A CA 1
ATOM 659 C C . PHE A 1 86 ? 10.666 0.028 1.583 1.00 97.56 86 PHE A C 1
ATOM 661 O O . PHE A 1 86 ? 10.071 -0.185 2.637 1.00 97.56 86 PHE A O 1
ATOM 668 N N . VAL A 1 87 ? 11.137 1.240 1.269 1.00 97.88 87 VAL A N 1
ATOM 669 C CA . VAL A 1 87 ? 10.942 2.416 2.132 1.00 97.88 87 VAL A CA 1
ATOM 670 C C . VAL A 1 87 ? 9.456 2.731 2.300 1.00 97.88 87 VAL A C 1
ATOM 672 O O . VAL A 1 87 ? 9.015 2.955 3.427 1.00 97.88 87 VAL A O 1
ATOM 675 N N . VAL A 1 88 ? 8.678 2.705 1.214 1.00 97.25 88 VAL A N 1
ATOM 676 C CA . VAL A 1 88 ? 7.224 2.937 1.262 1.00 97.25 88 VAL A CA 1
ATOM 677 C C . VAL A 1 88 ? 6.514 1.850 2.071 1.00 97.25 88 VAL A C 1
ATOM 679 O O . VAL A 1 88 ? 5.728 2.175 2.956 1.00 97.25 88 VAL A O 1
ATOM 682 N N . LEU A 1 89 ? 6.840 0.576 1.835 1.00 96.56 89 LEU A N 1
ATOM 683 C CA . LEU A 1 89 ? 6.269 -0.542 2.588 1.00 96.56 89 LEU A CA 1
ATOM 684 C C . LEU A 1 89 ? 6.561 -0.414 4.087 1.00 96.56 89 LEU A C 1
ATOM 686 O O . LEU A 1 89 ? 5.648 -0.478 4.901 1.00 96.56 89 LEU A O 1
ATOM 690 N N . LYS A 1 90 ? 7.825 -0.168 4.453 1.00 97.38 90 LYS A N 1
ATOM 691 C CA . LYS A 1 90 ? 8.228 0.002 5.853 1.00 97.38 90 LYS A CA 1
ATOM 692 C C . LYS A 1 90 ? 7.510 1.183 6.508 1.00 97.38 90 LYS A C 1
ATOM 694 O O . LYS A 1 90 ? 7.060 1.058 7.641 1.00 97.38 90 LYS A O 1
ATOM 699 N N . ARG A 1 91 ? 7.396 2.311 5.798 1.00 97.44 91 ARG A N 1
ATOM 700 C CA . ARG A 1 91 ? 6.657 3.500 6.250 1.00 97.44 91 ARG A CA 1
ATOM 701 C C . ARG A 1 91 ? 5.207 3.152 6.579 1.00 97.44 91 ARG A C 1
ATOM 703 O O . ARG A 1 91 ? 4.723 3.550 7.632 1.00 97.44 91 ARG A O 1
ATOM 710 N N . ASP A 1 92 ? 4.534 2.424 5.695 1.00 96.19 92 ASP A N 1
ATOM 711 C CA . ASP A 1 92 ? 3.125 2.066 5.871 1.00 96.19 92 ASP A CA 1
ATOM 712 C C . ASP A 1 92 ? 2.930 1.046 6.993 1.00 96.19 92 ASP A C 1
ATOM 714 O O . ASP A 1 92 ? 2.040 1.221 7.820 1.00 96.19 92 ASP A O 1
ATOM 718 N N . THR A 1 93 ? 3.798 0.036 7.084 1.00 95.44 93 THR A N 1
ATOM 719 C CA . THR A 1 93 ? 3.774 -0.930 8.186 1.00 95.44 93 THR A CA 1
ATOM 720 C C . THR A 1 93 ? 3.976 -0.254 9.537 1.00 95.44 93 THR A C 1
ATOM 722 O O . THR A 1 93 ? 3.200 -0.498 10.456 1.00 95.44 93 THR A O 1
ATOM 725 N N . SER A 1 94 ? 4.980 0.619 9.666 1.00 96.44 94 SER A N 1
ATOM 726 C CA . SER A 1 94 ? 5.207 1.365 10.907 1.00 96.44 94 SER A CA 1
ATOM 727 C C . SER A 1 94 ? 4.006 2.238 11.265 1.00 96.44 94 SER A C 1
ATOM 729 O O . SER A 1 94 ? 3.557 2.189 12.402 1.00 96.44 94 SER A O 1
ATOM 731 N N . ALA A 1 95 ? 3.429 2.952 10.295 1.00 95.31 95 ALA A N 1
ATOM 732 C CA . ALA A 1 95 ? 2.258 3.790 10.540 1.00 95.31 95 ALA A CA 1
ATOM 733 C C . ALA A 1 95 ? 1.044 2.990 11.044 1.00 95.31 95 ALA A C 1
ATOM 735 O O . ALA A 1 95 ? 0.364 3.450 11.957 1.00 95.31 95 ALA A O 1
ATOM 736 N N . VAL A 1 96 ? 0.793 1.794 10.494 1.00 94.88 96 VAL A N 1
ATOM 737 C CA . VAL A 1 96 ? -0.288 0.909 10.968 1.00 94.88 96 VAL A CA 1
ATOM 738 C C . VAL A 1 96 ? -0.010 0.407 12.384 1.00 94.88 96 VAL A C 1
ATOM 740 O O . VAL A 1 96 ? -0.911 0.423 13.218 1.00 94.88 96 VAL A O 1
ATOM 743 N N . CYS A 1 97 ? 1.223 -0.009 12.687 1.00 94.44 97 CYS A N 1
ATOM 744 C CA . CYS A 1 97 ? 1.589 -0.420 14.044 1.00 94.44 97 CYS A CA 1
ATOM 745 C C . CYS A 1 97 ? 1.392 0.721 15.053 1.00 94.44 97 CYS A C 1
ATOM 747 O O . CYS A 1 97 ? 0.795 0.501 16.105 1.00 94.44 97 CYS A O 1
ATOM 749 N N . ASP A 1 98 ? 1.837 1.933 14.712 1.00 95.12 98 ASP A N 1
ATOM 750 C CA . ASP A 1 98 ? 1.689 3.119 15.560 1.00 95.12 98 ASP A CA 1
ATOM 751 C C . ASP A 1 98 ? 0.207 3.491 15.762 1.00 95.12 98 ASP A C 1
ATOM 753 O O . ASP A 1 98 ? -0.187 3.926 16.842 1.00 95.12 98 ASP A O 1
ATOM 757 N N . GLU A 1 99 ? -0.630 3.326 14.732 1.00 92.94 99 GLU A N 1
ATOM 758 C CA . GLU A 1 99 ? -2.082 3.531 14.812 1.00 92.94 99 GLU A CA 1
ATOM 759 C C . GLU A 1 99 ? -2.749 2.514 15.744 1.00 92.94 99 GLU A C 1
ATOM 761 O O . GLU A 1 99 ? -3.508 2.909 16.625 1.00 92.94 99 GLU A O 1
ATOM 766 N 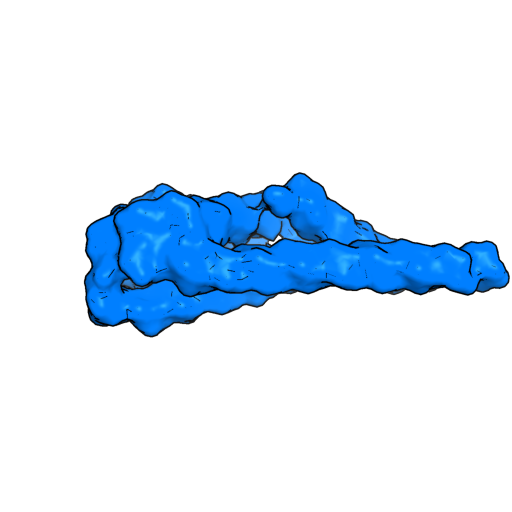N . VAL A 1 100 ? -2.415 1.226 15.612 1.00 92.56 100 VAL A N 1
ATOM 767 C CA . VAL A 1 100 ? -2.938 0.169 16.492 1.00 92.56 100 VAL A CA 1
ATOM 768 C C . VAL A 1 100 ? -2.522 0.403 17.943 1.00 92.56 100 VAL A C 1
ATOM 770 O O . VAL A 1 100 ? -3.366 0.291 18.828 1.00 92.56 100 VAL A O 1
ATOM 773 N N . MET A 1 101 ? -1.256 0.749 18.200 1.00 92.62 101 MET A N 1
ATOM 774 C CA . MET A 1 101 ? -0.777 1.044 19.557 1.00 92.62 101 MET A CA 1
ATOM 775 C C . MET A 1 101 ? -1.531 2.223 20.173 1.00 92.62 101 MET A C 1
ATOM 777 O O . MET A 1 101 ? -2.049 2.092 21.276 1.00 92.62 101 MET A O 1
ATOM 781 N N . ARG A 1 102 ? -1.682 3.327 19.432 1.00 91.75 102 ARG A N 1
ATOM 782 C CA . ARG A 1 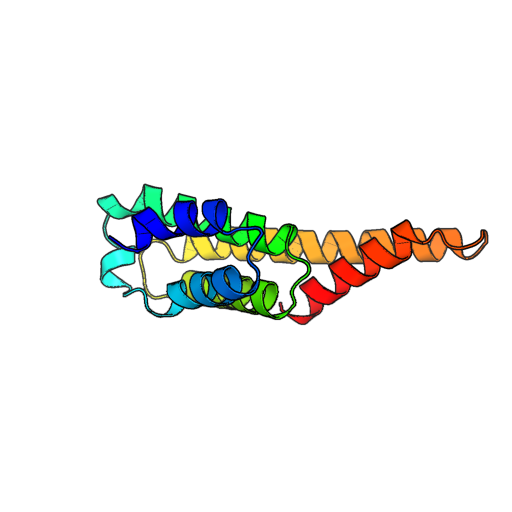102 ? -2.430 4.500 19.903 1.00 91.75 102 ARG A CA 1
ATOM 783 C C . ARG A 1 102 ? -3.885 4.165 20.219 1.00 91.75 102 ARG A C 1
ATOM 785 O O . ARG A 1 102 ? -4.383 4.546 21.268 1.00 91.75 102 ARG A O 1
ATOM 792 N N . SER A 1 103 ? -4.563 3.421 19.346 1.00 89.44 103 SER A N 1
ATOM 793 C CA . SER A 1 103 ? -5.954 3.022 19.589 1.00 89.44 103 SER A CA 1
ATOM 794 C C . SER A 1 103 ? -6.107 2.051 20.766 1.00 89.44 103 SER A C 1
ATOM 796 O O . SER A 1 103 ? -7.154 2.046 21.407 1.00 89.44 103 SER A O 1
ATOM 798 N N . LEU A 1 104 ? -5.092 1.232 21.065 1.00 88.81 104 LEU A N 1
ATOM 799 C CA . LEU A 1 104 ? -5.075 0.393 22.269 1.00 88.81 104 LEU A CA 1
ATOM 800 C C . LEU A 1 104 ? -4.892 1.226 23.540 1.00 88.81 104 LEU A C 1
ATOM 802 O O . LEU A 1 104 ? -5.588 0.972 24.518 1.00 88.81 104 LEU A O 1
ATOM 806 N N . GLU A 1 105 ? -3.993 2.210 23.521 1.00 89.12 105 GLU A N 1
ATOM 807 C CA . GLU A 1 105 ? -3.792 3.154 24.629 1.00 89.12 105 GLU A CA 1
ATOM 808 C C . GLU A 1 105 ? -5.071 3.961 24.896 1.00 89.12 105 GLU A C 1
ATOM 810 O O . GLU A 1 105 ? -5.557 3.991 26.022 1.00 89.12 105 GLU A O 1
ATOM 815 N N . GLU A 1 106 ? -5.692 4.509 23.847 1.00 86.81 106 GLU A N 1
ATOM 816 C CA . GLU A 1 106 ? -6.968 5.229 23.947 1.00 86.81 106 GLU A CA 1
ATOM 817 C C . GLU A 1 106 ? -8.090 4.341 24.502 1.00 86.81 106 GLU A C 1
ATOM 819 O O . GLU A 1 106 ? -8.884 4.793 25.323 1.00 86.81 106 GLU A O 1
ATOM 824 N N . LYS A 1 107 ? -8.163 3.069 24.088 1.00 82.88 107 LYS A N 1
ATOM 825 C CA . LYS A 1 107 ? -9.138 2.117 24.640 1.00 82.88 107 LYS A CA 1
ATOM 826 C C . LYS A 1 107 ? -8.879 1.813 26.113 1.00 82.88 107 LYS A C 1
ATOM 828 O O . LYS A 1 107 ? -9.842 1.771 26.869 1.00 82.88 107 LYS A O 1
ATOM 833 N N . ALA A 1 108 ? -7.620 1.634 26.513 1.00 83.75 108 ALA A N 1
ATOM 834 C CA . ALA A 1 108 ? -7.254 1.399 27.909 1.00 83.75 108 ALA A CA 1
ATOM 835 C C . ALA A 1 108 ? -7.621 2.596 28.805 1.00 83.75 108 ALA A C 1
ATOM 837 O O . ALA A 1 108 ? -8.122 2.402 29.909 1.00 83.75 108 ALA A O 1
ATOM 838 N N . ASP A 1 109 ? -7.450 3.824 28.310 1.00 81.62 109 ASP A N 1
ATOM 839 C CA . ASP A 1 109 ? -7.823 5.048 29.032 1.00 81.62 109 ASP A CA 1
ATOM 840 C C . ASP A 1 109 ? -9.352 5.266 29.100 1.00 81.62 109 ASP A C 1
ATOM 842 O O . ASP A 1 109 ? -9.854 5.942 30.001 1.00 81.62 109 ASP A O 1
ATOM 846 N N . LEU A 1 110 ? -10.110 4.701 28.152 1.00 72.88 110 LEU A N 1
ATOM 847 C CA . LEU A 1 110 ? -11.570 4.815 28.056 1.00 72.88 110 LEU A CA 1
ATOM 848 C C . LEU A 1 110 ? -12.336 3.706 28.794 1.00 72.88 110 LEU A C 1
ATOM 850 O O . LEU A 1 110 ? -13.563 3.777 28.849 1.00 72.88 110 LEU A O 1
ATOM 854 N N . GLU A 1 111 ? -11.672 2.725 29.419 1.00 59.94 111 GLU A N 1
ATOM 855 C CA . GLU A 1 111 ? -12.352 1.689 30.223 1.00 59.94 111 GLU A CA 1
ATOM 856 C C . GLU A 1 111 ? -13.195 2.278 31.386 1.00 59.94 111 GLU A C 1
ATOM 858 O O . GLU A 1 111 ? -14.088 1.603 31.901 1.00 59.94 111 GLU A O 1
ATOM 863 N N . ASP A 1 112 ? -13.014 3.564 31.723 1.00 58.44 112 ASP A N 1
ATOM 864 C CA . ASP A 1 112 ? -13.815 4.316 32.702 1.00 58.44 112 ASP A CA 1
ATOM 865 C C . ASP A 1 112 ? -14.994 5.131 32.108 1.00 58.44 112 ASP A C 1
ATOM 867 O O . ASP A 1 112 ? -15.835 5.641 32.858 1.00 58.44 112 ASP A O 1
ATOM 871 N N . GLN A 1 113 ? -15.119 5.271 30.778 1.00 56.34 113 GLN A N 1
ATOM 872 C CA . GLN A 1 113 ? -16.211 6.013 30.124 1.00 56.34 113 GLN A CA 1
ATOM 873 C C . GLN A 1 113 ? -16.684 5.342 28.827 1.00 56.34 113 GLN A C 1
ATOM 875 O O . GLN A 1 113 ? -15.918 5.147 27.897 1.00 56.34 113 GLN A O 1
ATOM 880 N N . LYS A 1 114 ? -17.994 5.055 28.764 1.00 63.00 114 LYS A N 1
ATOM 881 C CA . LYS A 1 114 ? -18.771 4.520 27.624 1.00 63.00 114 LYS A CA 1
ATOM 882 C C . LYS A 1 114 ? -18.053 4.650 26.260 1.00 63.00 114 LYS A C 1
ATOM 884 O O . LYS A 1 114 ? -17.988 5.752 25.717 1.00 63.00 114 LYS A O 1
ATOM 889 N N . GLU A 1 115 ? -17.559 3.527 25.727 1.00 61.91 115 GLU A N 1
ATOM 890 C CA . GLU A 1 115 ? -16.821 3.463 24.455 1.00 61.91 115 GLU A CA 1
ATOM 891 C C . GLU A 1 115 ? -17.540 4.236 23.334 1.00 61.91 115 GLU A C 1
ATOM 893 O O . GLU A 1 115 ? -18.741 4.070 23.096 1.00 61.91 115 GLU A O 1
ATOM 898 N N . SER A 1 116 ? -16.794 5.100 22.641 1.00 73.25 116 SER A N 1
ATOM 899 C CA . SER A 1 116 ? -17.275 5.806 21.452 1.00 73.25 116 SER A CA 1
ATOM 900 C C . SER A 1 116 ? -17.227 4.872 20.241 1.00 73.25 116 SER A C 1
ATOM 902 O O . SER A 1 116 ? -16.175 4.305 19.939 1.00 73.25 116 SER A O 1
ATOM 904 N N . SER A 1 117 ? -18.337 4.758 19.504 1.00 77.31 117 SER A N 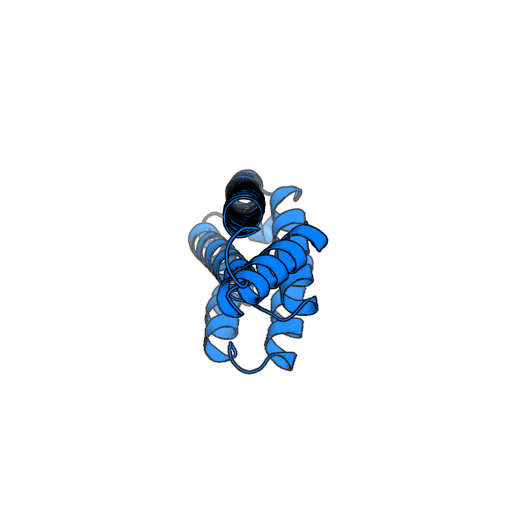1
ATOM 905 C CA . SER A 1 117 ? -18.446 3.927 18.291 1.00 77.31 117 SER A CA 1
ATOM 906 C C . SER A 1 117 ? -17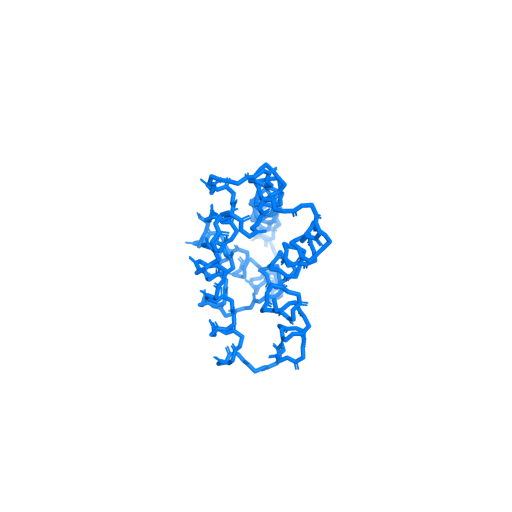.385 4.246 17.235 1.00 77.31 117 SER A C 1
ATOM 908 O O . SER A 1 117 ? -16.981 3.375 16.465 1.00 77.31 117 SER A O 1
ATOM 910 N N . ASP A 1 118 ? -16.917 5.494 17.199 1.00 79.06 118 ASP A N 1
ATOM 911 C CA . ASP A 1 118 ? -15.922 5.950 16.229 1.00 79.06 118 ASP A CA 1
ATOM 912 C C . ASP A 1 118 ? -14.525 5.386 16.536 1.00 79.06 118 ASP A C 1
ATOM 914 O O . ASP A 1 118 ? -13.785 5.032 15.616 1.00 79.06 118 ASP A O 1
ATOM 918 N N . VAL A 1 119 ? -14.188 5.225 17.822 1.00 78.62 119 VAL A N 1
ATOM 919 C CA . VAL A 1 119 ? -12.912 4.637 18.268 1.00 78.62 119 VAL A CA 1
ATOM 920 C C . VAL A 1 119 ? -12.874 3.147 17.930 1.00 78.62 119 VAL A C 1
ATOM 922 O O . VAL A 1 119 ? -11.867 2.648 17.430 1.00 78.62 119 VAL A O 1
ATOM 925 N N . GLU A 1 120 ? -13.987 2.434 18.119 1.00 82.06 120 GLU A N 1
ATOM 926 C CA . GLU A 1 120 ? -14.095 1.021 17.742 1.00 82.06 120 GLU A CA 1
ATOM 927 C C . GLU A 1 120 ? -13.960 0.802 16.233 1.00 82.06 120 GLU A C 1
ATOM 929 O O . GLU A 1 120 ? -13.249 -0.108 15.800 1.00 82.06 120 GLU A O 1
ATOM 934 N N . LEU A 1 121 ? -14.609 1.648 15.427 1.00 83.56 121 LEU A N 1
ATOM 935 C CA . LEU A 1 121 ? -14.509 1.595 13.969 1.00 83.56 121 LEU A CA 1
ATOM 936 C C . LEU A 1 121 ? -13.076 1.860 13.495 1.00 83.56 121 LEU A C 1
ATOM 938 O O . LEU A 1 121 ? -12.570 1.113 12.655 1.00 83.56 121 LEU A O 1
ATOM 942 N N . SER A 1 122 ? -12.415 2.885 14.040 1.00 85.88 122 SER A N 1
ATOM 943 C CA . SER A 1 122 ? -11.023 3.213 13.707 1.00 85.88 122 SER A CA 1
ATOM 944 C C . SER A 1 122 ? -10.078 2.069 14.076 1.00 85.88 122 SER A C 1
ATOM 946 O O . SER A 1 122 ? -9.299 1.606 13.242 1.00 85.88 122 SER A O 1
ATOM 948 N N . PHE A 1 123 ? -10.206 1.540 15.294 1.00 88.25 123 PHE A N 1
ATOM 949 C CA . PHE A 1 123 ? -9.406 0.412 15.761 1.00 88.25 123 PHE A CA 1
ATOM 950 C C . PHE A 1 123 ? -9.615 -0.840 14.900 1.00 88.25 123 PHE A C 1
ATOM 952 O O . PHE A 1 123 ? -8.650 -1.481 14.483 1.00 88.25 123 PHE A O 1
ATOM 959 N N . GLY A 1 124 ? -10.868 -1.159 14.563 1.00 89.50 124 GLY A N 1
ATOM 960 C CA . GLY A 1 124 ? -11.196 -2.279 13.682 1.00 89.50 124 GLY A CA 1
ATOM 961 C C . GLY A 1 124 ? -10.562 -2.147 12.295 1.00 89.50 124 GLY A C 1
ATOM 962 O O . GLY A 1 124 ? -10.057 -3.130 11.750 1.00 89.50 124 GLY A O 1
ATOM 963 N N . GLN A 1 125 ? -10.518 -0.935 11.733 1.00 89.88 125 GLN A N 1
ATOM 964 C CA . GLN A 1 125 ? -9.843 -0.685 10.456 1.00 89.88 125 GLN A CA 1
ATOM 965 C C . GLN A 1 125 ? -8.321 -0.827 10.558 1.00 89.88 125 GLN A C 1
ATOM 967 O O . GLN A 1 125 ? -7.706 -1.415 9.665 1.00 89.88 125 GLN A O 1
ATOM 972 N N . ALA A 1 126 ? -7.712 -0.331 11.636 1.00 90.06 126 ALA A N 1
ATOM 973 C CA . ALA A 1 126 ? -6.280 -0.479 11.880 1.00 90.06 126 ALA A CA 1
ATOM 974 C C . ALA A 1 126 ? -5.886 -1.961 12.025 1.00 90.06 126 ALA A C 1
ATOM 976 O O . ALA A 1 126 ? -4.935 -2.417 11.386 1.00 90.06 126 ALA A O 1
ATOM 977 N N . LEU A 1 127 ? -6.674 -2.749 12.767 1.00 92.12 127 LEU A N 1
ATOM 978 C CA . LEU A 1 127 ? -6.481 -4.197 12.890 1.00 92.12 127 LEU A CA 1
ATOM 979 C C . LEU A 1 127 ? -6.648 -4.933 11.559 1.00 92.12 127 LEU A C 1
ATOM 981 O O . LEU A 1 127 ? -5.865 -5.833 11.256 1.00 92.12 127 LEU A O 1
ATOM 985 N N . LEU A 1 128 ? -7.632 -4.546 10.741 1.00 92.69 128 LEU A N 1
ATOM 986 C CA . LEU A 1 128 ? -7.813 -5.136 9.416 1.00 92.69 128 LEU A CA 1
ATOM 987 C C . LEU A 1 128 ? -6.568 -4.923 8.544 1.00 92.69 128 LEU A C 1
ATOM 989 O O . LEU A 1 128 ? -6.110 -5.860 7.891 1.00 92.69 128 LEU A O 1
ATOM 993 N N . ARG A 1 129 ? -5.974 -3.724 8.567 1.00 94.00 129 ARG A N 1
ATOM 994 C CA . ARG A 1 129 ? -4.717 -3.445 7.850 1.00 94.00 129 ARG A CA 1
ATOM 995 C C . ARG A 1 129 ? -3.544 -4.224 8.428 1.00 94.00 129 ARG A C 1
ATOM 997 O O . ARG A 1 129 ? -2.757 -4.764 7.658 1.00 94.00 129 ARG A O 1
ATOM 1004 N N . LEU A 1 130 ? -3.449 -4.321 9.753 1.00 92.31 130 LEU A N 1
ATOM 1005 C CA . LEU A 1 130 ? -2.403 -5.097 10.415 1.00 92.31 130 LEU A CA 1
ATOM 1006 C C . LEU A 1 130 ? -2.471 -6.582 10.035 1.00 92.31 130 LEU A C 1
ATOM 1008 O O . LEU A 1 130 ? -1.437 -7.207 9.846 1.00 92.31 130 LEU A O 1
ATOM 1012 N N . SER A 1 131 ? -3.676 -7.133 9.862 1.00 92.50 131 SER A N 1
ATOM 1013 C CA . SER A 1 131 ? -3.875 -8.550 9.527 1.00 92.50 131 SER A CA 1
ATOM 1014 C C . SER A 1 131 ? -3.356 -8.964 8.144 1.00 92.50 131 SER A C 1
ATOM 1016 O O . SER A 1 131 ? -3.179 -10.156 7.895 1.00 92.50 131 SER A O 1
ATOM 1018 N N . VAL A 1 132 ? -3.125 -8.002 7.242 1.00 91.56 132 VAL A N 1
ATOM 1019 C CA . VAL A 1 132 ? -2.663 -8.264 5.868 1.00 91.56 132 VAL A CA 1
ATOM 1020 C C . VAL A 1 132 ? -1.199 -7.884 5.625 1.00 91.56 132 VAL A C 1
ATOM 1022 O O . VAL A 1 132 ? -0.727 -8.030 4.494 1.00 91.56 132 VAL A O 1
ATOM 1025 N N . ILE A 1 133 ? -0.511 -7.357 6.641 1.00 87.75 133 ILE A N 1
ATOM 1026 C CA . ILE A 1 133 ? 0.937 -7.089 6.634 1.00 87.75 133 ILE A CA 1
ATOM 1027 C C . ILE A 1 133 ? 1.681 -8.388 6.946 1.00 87.75 133 ILE A C 1
ATOM 1029 O O . ILE A 1 133 ? 2.636 -8.697 6.196 1.00 87.75 133 ILE A O 1
#

Organism: NCBI:txid265537

pLDDT: mean 91.14, std 7.84, range [56.34, 97.88]

Radius of gyration: 16.64 Å; chains: 1; bounding box: 36×18×54 Å